Protein AF-A0A1X7SZF8-F1 (afdb_monomer)

Mean predicted aligned error: 17.27 Å

Secondary structure (DSSP, 8-state):
---------------------------------TTS----HHHHHHHHTT--HHHHHHHHHHH--TT-HHHHHHHHHHHTT--HHHHHHHHHHHHHHH-TT--HHHHHHHHHHTT-HHHHHHHHS--HHHHHHHHHHS-------------------

Sequence (157 aa):
ISNFEITESLVKNSRDSDQLTDSYTNQRHQEIPEASRNIEDDDLLRSSNFFDAEKIKKIVEIYDDDSGYLQSVMNRYQHKHSDTQTIAIQVLRAMVRKNPSITKKDLEKKLHLMNFEEAAINLSEPSQLAQATQANSAQATPQATQTDQSNTKCFVL

Organism: Amphimedon queenslandica (NCBI:txid400682)

Radius of gyration: 29.61 Å; Cα contacts (8 Å, |Δi|>4): 92; chains: 1; bounding box: 50×92×90 Å

pLDDT: mean 71.06, std 24.46, range [33.78, 97.0]

Solvent-accessible surface area (backbone atoms only — not comparable to full-atom values): 10127 Å² total; per-residue (Å²): 135,87,86,82,86,79,82,86,82,79,90,75,93,71,90,76,94,75,79,87,73,81,76,89,74,84,81,78,87,72,89,70,64,82,87,63,59,71,71,47,70,68,28,44,51,50,17,15,72,65,43,51,71,63,58,46,50,51,47,34,72,73,70,37,59,99,79,42,57,42,50,50,50,41,49,59,32,54,77,66,70,50,55,54,43,63,34,32,32,52,38,53,52,49,54,48,68,76,36,81,83,62,41,48,70,53,53,31,53,53,30,45,77,72,70,35,53,68,28,23,55,36,39,72,51,76,56,65,71,58,52,55,55,55,60,64,68,75,70,77,77,86,79,82,81,79,85,81,86,81,87,82,81,88,86,89,134

Structure (mmCIF, N/CA/C/O backbone):
data_AF-A0A1X7SZF8-F1
#
_entry.id   AF-A0A1X7SZF8-F1
#
loop_
_atom_site.group_PDB
_atom_site.id
_atom_site.type_symbol
_atom_site.label_atom_id
_atom_site.label_alt_id
_atom_site.label_comp_id
_atom_site.label_asym_id
_atom_site.label_entity_id
_atom_site.label_seq_id
_atom_site.pdbx_PDB_ins_code
_atom_site.Cartn_x
_atom_site.Cartn_y
_atom_site.Cartn_z
_atom_site.occupancy
_atom_site.B_iso_or_equiv
_atom_site.auth_seq_id
_atom_site.auth_comp_id
_atom_site.auth_asym_id
_atom_s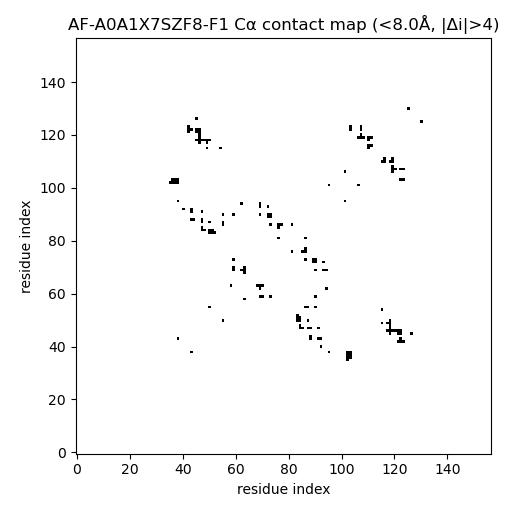ite.auth_atom_id
_atom_site.pdbx_PDB_model_num
ATOM 1 N N . ILE A 1 1 ? 27.448 -18.657 -46.431 1.00 38.31 1 ILE A N 1
ATOM 2 C CA . ILE A 1 1 ? 27.533 -17.555 -47.420 1.00 38.31 1 ILE A CA 1
ATOM 3 C C . ILE A 1 1 ? 26.093 -17.082 -47.609 1.00 38.31 1 ILE A C 1
ATOM 5 O O . ILE A 1 1 ? 25.325 -17.804 -48.218 1.00 38.31 1 ILE A O 1
ATOM 9 N N . SER A 1 2 ? 25.577 -16.253 -46.697 1.00 37.31 2 SER A N 1
ATOM 10 C CA . SER A 1 2 ? 25.546 -14.779 -46.766 1.00 37.31 2 SER A CA 1
ATOM 11 C C . SER A 1 2 ? 24.991 -14.271 -48.094 1.00 37.31 2 SER A C 1
ATOM 13 O O . SER A 1 2 ? 25.599 -14.543 -49.123 1.00 37.31 2 SER A O 1
ATOM 15 N N . ASN A 1 3 ? 23.844 -13.582 -48.033 1.00 34.88 3 ASN A N 1
ATOM 16 C CA . ASN A 1 3 ? 23.593 -12.267 -48.640 1.00 34.88 3 ASN A CA 1
ATOM 17 C C . ASN A 1 3 ? 22.107 -11.903 -48.469 1.00 34.88 3 ASN A C 1
ATOM 19 O O . ASN A 1 3 ? 21.260 -12.341 -49.239 1.00 34.88 3 ASN A O 1
ATOM 23 N N . PHE A 1 4 ? 21.800 -11.093 -47.455 1.00 38.22 4 PHE A N 1
ATOM 24 C CA . PHE A 1 4 ? 20.652 -10.189 -47.506 1.00 38.22 4 PHE A CA 1
ATOM 25 C C . PHE A 1 4 ? 21.225 -8.776 -47.543 1.00 38.22 4 PHE A C 1
ATOM 27 O O . PHE A 1 4 ? 21.831 -8.312 -46.579 1.00 38.22 4 PHE A O 1
ATOM 34 N N . GLU A 1 5 ? 21.112 -8.155 -48.712 1.00 36.97 5 GLU A N 1
ATOM 35 C CA . GLU A 1 5 ? 21.454 -6.761 -48.959 1.00 36.97 5 GLU A CA 1
ATOM 36 C C . GLU A 1 5 ? 20.480 -5.871 -48.180 1.00 36.97 5 GLU A C 1
ATOM 38 O O . GLU A 1 5 ? 19.269 -5.925 -48.389 1.00 36.97 5 GLU A O 1
ATOM 43 N N . ILE A 1 6 ? 21.008 -5.055 -47.269 1.00 38.72 6 ILE A N 1
ATOM 44 C CA . ILE A 1 6 ? 20.272 -3.946 -46.661 1.00 38.72 6 ILE A CA 1
ATOM 45 C C . ILE A 1 6 ? 20.762 -2.690 -47.368 1.00 38.72 6 ILE A C 1
ATOM 47 O O . ILE A 1 6 ? 21.886 -2.240 -47.152 1.00 38.72 6 ILE A O 1
ATOM 51 N N . THR A 1 7 ? 19.932 -2.151 -48.253 1.00 39.69 7 THR A N 1
ATOM 52 C CA . THR A 1 7 ? 20.167 -0.850 -48.872 1.00 39.69 7 THR A CA 1
ATOM 53 C C . THR A 1 7 ? 19.732 0.232 -47.888 1.00 39.69 7 THR A C 1
ATOM 55 O O . THR A 1 7 ? 18.547 0.393 -47.599 1.00 39.69 7 THR A O 1
ATOM 58 N N . GLU A 1 8 ? 20.698 0.976 -47.356 1.00 41.78 8 GLU A N 1
ATOM 59 C CA . GLU A 1 8 ? 20.456 2.270 -46.726 1.00 41.78 8 GLU A CA 1
ATOM 60 C C . GLU A 1 8 ? 19.903 3.236 -47.774 1.00 41.78 8 GLU A C 1
ATOM 62 O O . GLU A 1 8 ? 20.548 3.431 -48.802 1.00 41.78 8 GLU A O 1
ATOM 67 N N . SER A 1 9 ? 18.778 3.906 -47.513 1.00 37.72 9 SER A N 1
ATOM 68 C CA . SER A 1 9 ? 18.711 5.360 -47.721 1.00 37.72 9 SER A CA 1
ATOM 69 C C . SER A 1 9 ? 17.467 6.014 -47.112 1.00 37.72 9 SER A C 1
ATOM 71 O O . SER A 1 9 ? 16.331 5.606 -47.330 1.00 37.72 9 SER A O 1
ATOM 73 N N . LEU A 1 10 ? 17.751 7.170 -46.509 1.00 33.78 10 LEU A N 1
ATOM 74 C CA . LEU A 1 10 ? 16.962 8.401 -46.548 1.00 33.78 10 LEU A CA 1
ATOM 75 C C . LEU A 1 10 ? 16.031 8.709 -45.366 1.00 33.78 10 LEU A C 1
ATOM 77 O O . LEU A 1 10 ? 14.809 8.585 -45.415 1.00 33.78 10 LEU A O 1
ATOM 81 N N . VAL A 1 11 ? 16.671 9.303 -44.357 1.00 40.38 11 VAL A N 1
ATOM 82 C CA . VAL A 1 11 ? 16.135 10.369 -43.503 1.00 40.38 11 VAL A CA 1
ATOM 83 C C . VAL A 1 11 ? 15.248 11.321 -44.315 1.00 40.38 11 VAL A C 1
ATOM 85 O O . VAL A 1 11 ? 15.722 12.009 -45.221 1.00 40.38 11 VAL A O 1
ATOM 88 N N . LYS A 1 12 ? 13.973 11.424 -43.936 1.00 39.44 12 LYS A N 1
ATOM 89 C CA . LYS A 1 12 ? 13.137 12.588 -44.239 1.00 39.44 12 LYS A CA 1
ATOM 90 C C . LYS A 1 12 ? 12.587 13.145 -42.933 1.00 39.44 12 LYS A C 1
ATOM 92 O O . LYS A 1 12 ? 11.713 12.560 -42.308 1.00 39.44 12 LYS A O 1
ATOM 97 N N . ASN A 1 13 ? 13.141 14.292 -42.549 1.00 44.12 13 ASN A N 1
ATOM 98 C CA . ASN A 1 13 ? 12.569 15.206 -41.571 1.00 44.12 13 ASN A CA 1
ATOM 99 C C . ASN A 1 13 ? 11.195 15.697 -42.050 1.00 44.12 13 ASN A C 1
ATOM 101 O O . ASN A 1 13 ? 11.090 16.249 -43.145 1.00 44.12 13 ASN A O 1
ATOM 105 N N . SER A 1 14 ? 10.183 15.581 -41.197 1.00 35.84 14 SER A N 1
ATOM 106 C CA . SER A 1 14 ? 8.983 16.433 -41.118 1.00 35.84 14 SER A CA 1
ATOM 107 C C . SER A 1 14 ? 8.451 16.233 -39.689 1.00 35.84 14 SER A C 1
ATOM 109 O O . SER A 1 14 ? 8.262 15.091 -39.290 1.00 35.84 14 SER A O 1
ATOM 111 N N . ARG A 1 15 ? 8.508 17.232 -38.787 1.00 42.31 15 ARG A N 1
ATOM 112 C CA . ARG A 1 15 ? 7.394 18.164 -38.473 1.00 42.31 15 ARG A CA 1
ATOM 113 C C . ARG A 1 15 ? 6.049 17.423 -38.550 1.00 42.31 15 ARG A C 1
ATOM 115 O O . ARG A 1 15 ? 5.704 16.951 -39.621 1.00 42.31 15 ARG A O 1
ATOM 122 N N . ASP A 1 16 ? 5.324 17.187 -37.463 1.00 34.06 16 ASP A N 1
ATOM 123 C CA . ASP A 1 16 ? 4.956 18.135 -36.418 1.00 34.06 16 ASP A CA 1
ATOM 124 C C . ASP A 1 16 ? 4.831 17.488 -35.030 1.00 34.06 16 ASP A C 1
ATOM 126 O O . ASP A 1 16 ? 4.643 16.283 -34.872 1.00 34.06 16 ASP A O 1
ATOM 130 N N . SER A 1 17 ? 4.982 18.336 -34.016 1.00 49.66 17 SER A N 1
ATOM 131 C CA . SER A 1 17 ? 4.744 18.047 -32.608 1.00 49.66 17 SER A CA 1
ATOM 132 C C . SER A 1 17 ? 3.267 17.745 -32.362 1.00 49.66 17 SER A C 1
ATOM 134 O O . SER A 1 17 ? 2.514 18.639 -31.980 1.00 49.66 17 SER A O 1
ATOM 136 N N . ASP A 1 18 ? 2.870 16.487 -32.520 1.00 39.16 18 ASP A N 1
ATOM 137 C CA . ASP A 1 18 ? 1.593 16.015 -32.003 1.00 39.16 18 ASP A CA 1
ATOM 138 C C . ASP A 1 18 ? 1.777 15.454 -30.591 1.00 39.16 18 ASP A C 1
ATOM 140 O O . ASP A 1 18 ? 2.508 14.501 -30.322 1.00 39.16 18 ASP A O 1
ATOM 144 N N . GLN A 1 19 ? 1.130 16.169 -29.680 1.00 41.59 19 GLN A N 1
ATOM 145 C CA . GLN A 1 19 ? 0.949 15.919 -28.261 1.00 41.59 19 GLN A CA 1
ATOM 146 C C . GLN A 1 19 ? 0.797 14.425 -27.928 1.00 41.59 19 GLN A C 1
ATOM 148 O O . GLN A 1 19 ? -0.242 13.822 -28.183 1.00 41.59 19 GLN A O 1
ATOM 153 N N . LEU A 1 20 ? 1.790 13.855 -27.239 1.00 40.28 20 LEU A N 1
ATOM 154 C CA . LEU A 1 20 ? 1.595 12.666 -26.405 1.00 40.28 20 LEU A CA 1
ATOM 155 C C . LEU A 1 20 ? 0.852 13.078 -25.125 1.00 40.28 20 LEU A C 1
ATOM 157 O O . LEU A 1 20 ? 1.415 13.157 -24.035 1.00 40.28 20 LEU A O 1
ATOM 161 N N . THR A 1 21 ? -0.435 13.384 -25.263 1.00 40.62 21 THR A N 1
ATOM 162 C CA . THR A 1 21 ? -1.395 13.263 -24.168 1.00 40.62 21 THR A CA 1
ATOM 163 C C . THR A 1 21 ? -1.832 11.805 -24.112 1.00 40.62 21 THR A C 1
ATOM 165 O O . THR A 1 21 ? -2.856 11.417 -24.670 1.00 40.62 21 THR A O 1
ATOM 168 N N . ASP A 1 22 ? -1.036 10.973 -23.434 1.00 41.41 22 ASP A N 1
ATOM 169 C CA . ASP A 1 22 ? -1.464 9.623 -23.072 1.00 41.41 22 ASP A CA 1
ATOM 170 C C . ASP A 1 22 ? -2.649 9.723 -22.104 1.00 41.41 22 ASP A C 1
ATOM 172 O O . ASP A 1 22 ? -2.525 9.959 -20.902 1.00 41.41 22 ASP A O 1
ATOM 176 N N . SER A 1 23 ? -3.821 9.607 -22.720 1.00 36.53 23 SER A N 1
ATOM 177 C CA . SER A 1 23 ? -5.158 9.367 -22.199 1.00 36.53 23 SER A CA 1
ATOM 178 C C . SER A 1 23 ? -5.211 8.806 -20.769 1.00 36.53 23 SER A C 1
ATOM 180 O O . SER A 1 23 ? -5.266 7.597 -20.540 1.00 36.53 23 SER A O 1
ATOM 182 N N . TYR A 1 24 ? -5.328 9.706 -19.793 1.00 44.53 24 TYR A N 1
ATOM 183 C CA . TYR A 1 24 ? -6.000 9.422 -18.528 1.00 44.53 24 TYR A CA 1
ATOM 184 C C . TYR A 1 24 ? -7.509 9.417 -18.772 1.00 44.53 24 TYR A C 1
ATOM 186 O O . TYR A 1 24 ? -8.174 10.412 -18.504 1.00 44.53 24 TYR A O 1
ATOM 194 N N . THR A 1 25 ? -8.086 8.324 -19.273 1.00 46.50 25 THR A N 1
ATOM 195 C CA . THR A 1 25 ? -9.544 8.164 -19.188 1.00 46.50 25 THR A CA 1
ATOM 196 C C . THR A 1 25 ? -9.990 6.721 -18.957 1.00 46.50 25 THR A C 1
ATOM 198 O O . THR A 1 25 ? -9.627 5.796 -19.675 1.00 46.50 25 THR A O 1
ATOM 201 N N . ASN A 1 26 ? -10.865 6.599 -17.954 1.00 41.94 26 ASN A N 1
ATOM 202 C CA . ASN A 1 26 ? -11.880 5.565 -17.755 1.00 41.94 26 ASN A CA 1
ATOM 203 C C . ASN A 1 26 ? -11.429 4.148 -17.372 1.00 41.94 26 ASN A C 1
ATOM 205 O O . ASN A 1 26 ? -11.580 3.195 -18.133 1.00 41.94 26 ASN A O 1
ATOM 209 N N . GLN A 1 27 ? -11.063 3.973 -16.099 1.00 43.69 27 GLN A N 1
ATOM 210 C CA . GLN A 1 27 ? -11.438 2.745 -15.390 1.00 43.69 27 GLN A CA 1
ATOM 211 C C . GLN A 1 27 ? -12.771 2.995 -14.681 1.00 43.69 27 GLN A C 1
ATOM 213 O O . GLN A 1 27 ? -12.941 3.994 -13.987 1.00 43.69 27 GLN A O 1
ATOM 218 N N . ARG A 1 28 ? -13.744 2.128 -14.969 1.00 39.22 28 ARG A N 1
ATOM 219 C CA . ARG A 1 28 ? -15.163 2.295 -14.649 1.00 39.22 28 ARG A CA 1
ATOM 220 C C . ARG A 1 28 ? -15.398 2.552 -13.160 1.00 39.22 28 ARG A C 1
ATOM 222 O O . ARG A 1 28 ? -15.015 1.730 -12.334 1.00 39.22 28 ARG A O 1
ATOM 229 N N . HIS A 1 29 ? -16.115 3.634 -12.856 1.00 46.97 29 HIS A N 1
ATOM 230 C CA . HIS A 1 29 ? -16.823 3.802 -11.590 1.00 46.97 29 HIS A CA 1
ATOM 231 C C . HIS A 1 29 ? -17.846 2.664 -11.466 1.00 46.97 29 HIS A C 1
ATOM 233 O O . HIS A 1 29 ? -18.908 2.698 -12.083 1.00 46.97 29 HIS A O 1
ATOM 239 N N . GLN A 1 30 ? -17.494 1.613 -10.730 1.00 43.06 30 GLN A N 1
ATOM 240 C CA . GLN A 1 30 ? -18.494 0.794 -10.061 1.00 43.06 30 GLN A CA 1
ATOM 241 C C . GLN A 1 30 ? -18.857 1.549 -8.785 1.00 43.06 30 GLN A C 1
ATOM 243 O O . GLN A 1 30 ? -17.986 1.810 -7.959 1.00 43.06 30 GLN A O 1
ATOM 248 N N . GLU A 1 31 ? -20.116 1.967 -8.668 1.00 36.06 31 GLU A N 1
ATOM 249 C CA . GLU A 1 31 ? -20.645 2.586 -7.455 1.00 36.06 31 GLU A CA 1
ATOM 250 C C . GLU A 1 31 ? -20.621 1.547 -6.330 1.00 36.06 31 GLU A C 1
ATOM 252 O O . GLU A 1 31 ? -21.428 0.617 -6.285 1.00 36.06 31 GLU A O 1
ATOM 257 N N . ILE A 1 32 ? -19.635 1.680 -5.446 1.00 44.00 32 ILE A N 1
ATOM 258 C CA . ILE A 1 32 ? -19.563 0.952 -4.184 1.00 44.00 32 ILE A CA 1
ATOM 259 C C . ILE A 1 32 ? -20.377 1.772 -3.163 1.00 44.00 32 ILE A C 1
ATOM 261 O O . ILE A 1 32 ? -20.188 2.989 -3.103 1.00 44.00 32 ILE A O 1
ATOM 265 N N . PRO A 1 33 ? -21.288 1.164 -2.376 1.00 38.34 33 PRO A N 1
ATOM 266 C CA . PRO A 1 33 ? -22.129 1.886 -1.420 1.00 38.34 33 PRO A CA 1
ATOM 267 C C . PRO A 1 33 ? -21.324 2.789 -0.470 1.00 38.34 33 PRO A C 1
ATOM 269 O O . PRO A 1 33 ? -20.363 2.344 0.150 1.00 38.34 33 PRO A O 1
ATOM 272 N N . GLU A 1 34 ? -21.767 4.036 -0.288 1.00 42.38 34 GLU A N 1
ATOM 273 C CA . GLU A 1 34 ? -21.074 5.106 0.462 1.00 42.38 34 GLU A CA 1
ATOM 274 C C . GLU A 1 34 ? -20.703 4.759 1.923 1.00 42.38 34 GLU A C 1
ATOM 276 O O . GLU A 1 34 ? -19.861 5.419 2.535 1.00 42.38 34 GLU A O 1
ATOM 281 N N . ALA A 1 35 ? -21.293 3.703 2.496 1.00 40.34 35 ALA A N 1
ATOM 282 C CA . ALA A 1 35 ? -20.982 3.213 3.839 1.00 40.34 35 ALA A CA 1
ATOM 283 C C . ALA A 1 35 ? -19.634 2.464 3.933 1.00 40.34 35 ALA A C 1
ATOM 285 O O . ALA A 1 35 ? -19.080 2.337 5.027 1.00 40.34 35 ALA A O 1
ATOM 286 N N . SER A 1 36 ? -19.076 1.996 2.811 1.00 47.53 36 SER A N 1
ATOM 287 C CA . SER A 1 36 ? -17.695 1.517 2.724 1.00 47.53 36 SER A CA 1
ATOM 288 C C . SER A 1 36 ? -16.819 2.663 2.236 1.00 47.53 36 SER A C 1
ATOM 290 O O . SER A 1 36 ? -16.611 2.817 1.034 1.00 47.53 36 SER A O 1
ATOM 292 N N . ARG A 1 37 ? -16.335 3.513 3.149 1.00 53.00 37 ARG A N 1
ATOM 293 C CA . ARG A 1 37 ? -15.408 4.583 2.763 1.00 53.00 37 ARG A CA 1
ATOM 294 C C . ARG A 1 37 ? -14.237 3.991 1.982 1.00 53.00 37 ARG A C 1
ATOM 296 O O . ARG A 1 37 ? -13.483 3.163 2.501 1.00 53.00 37 ARG A O 1
ATOM 303 N N . ASN A 1 38 ? -14.171 4.425 0.728 1.00 74.19 38 ASN A N 1
ATOM 304 C CA . ASN A 1 38 ? -13.098 4.200 -0.220 1.00 74.19 38 ASN A CA 1
ATOM 305 C C . ASN A 1 38 ? -11.778 4.563 0.467 1.00 74.19 38 ASN A C 1
ATOM 307 O O . ASN A 1 38 ? -11.700 5.597 1.127 1.00 74.19 38 ASN A O 1
ATOM 311 N N . ILE A 1 39 ? -10.762 3.712 0.358 1.00 88.38 39 ILE A N 1
ATOM 312 C CA . ILE A 1 39 ? -9.418 4.073 0.813 1.00 88.38 39 ILE A CA 1
ATOM 313 C C . ILE A 1 39 ? -8.965 5.244 -0.059 1.00 88.38 39 ILE A C 1
ATOM 315 O O . ILE A 1 39 ? -8.829 5.085 -1.273 1.00 88.38 39 ILE A O 1
ATOM 319 N N . GLU A 1 40 ? -8.792 6.418 0.541 1.00 89.81 40 GLU A N 1
ATOM 320 C CA . GLU A 1 40 ? -8.399 7.612 -0.201 1.00 89.81 40 GLU A CA 1
ATOM 321 C C . GLU A 1 40 ? -6.905 7.558 -0.526 1.00 89.81 40 GLU A C 1
ATOM 323 O O . GLU A 1 40 ? -6.099 7.019 0.236 1.00 89.81 40 GLU A O 1
ATOM 328 N N . ASP A 1 41 ? -6.505 8.158 -1.645 1.00 89.44 41 ASP A N 1
ATOM 329 C CA . ASP A 1 41 ? -5.084 8.266 -1.994 1.00 89.44 41 ASP A CA 1
ATOM 330 C C . ASP A 1 41 ? -4.291 9.014 -0.903 1.00 89.44 41 ASP A C 1
ATOM 332 O O . ASP A 1 41 ? -3.141 8.668 -0.635 1.00 89.44 41 ASP A O 1
ATOM 336 N N . ASP A 1 42 ? -4.921 9.969 -0.213 1.00 91.00 42 ASP A N 1
ATOM 337 C CA . ASP A 1 42 ? -4.330 10.685 0.921 1.00 91.00 42 ASP A CA 1
ATOM 338 C C . ASP A 1 42 ? -4.094 9.776 2.136 1.00 91.00 42 ASP A C 1
ATOM 340 O O . ASP A 1 42 ? -3.126 9.978 2.874 1.00 91.00 42 ASP A O 1
ATOM 344 N N . ASP A 1 43 ? -4.945 8.766 2.353 1.00 91.94 43 ASP A N 1
ATOM 345 C CA . ASP A 1 43 ? -4.731 7.754 3.394 1.00 91.94 43 ASP A CA 1
ATOM 346 C C . ASP A 1 43 ? -3.471 6.940 3.079 1.00 91.94 43 ASP A C 1
ATOM 348 O O . ASP A 1 43 ? -2.607 6.739 3.938 1.00 91.94 43 ASP A O 1
ATOM 352 N N . LEU A 1 44 ? -3.336 6.516 1.817 1.00 94.75 44 LEU A N 1
ATOM 353 C CA . LEU A 1 44 ? -2.171 5.772 1.342 1.00 94.75 44 LEU A CA 1
ATOM 354 C C . LEU A 1 44 ? -0.898 6.615 1.415 1.00 94.75 44 LEU A C 1
ATOM 356 O O . LEU A 1 44 ? 0.147 6.109 1.824 1.00 94.75 44 LEU A O 1
ATOM 360 N N . LEU A 1 45 ? -0.980 7.898 1.058 1.00 94.25 45 LEU A N 1
ATOM 361 C CA . LEU A 1 45 ? 0.146 8.823 1.116 1.00 94.25 45 LEU A CA 1
ATOM 362 C C . LEU A 1 45 ? 0.634 9.018 2.555 1.00 94.25 45 LEU A C 1
ATOM 364 O O . LEU A 1 45 ? 1.837 8.908 2.799 1.00 94.25 45 LEU A O 1
ATOM 368 N N . ARG A 1 46 ? -0.267 9.242 3.521 1.00 93.75 46 ARG A N 1
ATOM 369 C CA . ARG A 1 46 ? 0.118 9.369 4.938 1.00 93.75 46 ARG A CA 1
ATOM 370 C C . ARG A 1 46 ? 0.780 8.098 5.453 1.00 93.75 46 ARG A C 1
ATOM 372 O O . ARG A 1 46 ? 1.868 8.177 6.017 1.00 93.75 46 ARG A O 1
ATOM 379 N N . SER A 1 47 ? 0.173 6.941 5.187 1.00 94.88 47 SER A N 1
ATOM 380 C CA . SER A 1 47 ? 0.722 5.633 5.559 1.00 94.88 47 SER A CA 1
ATOM 381 C C . SER A 1 47 ? 2.102 5.380 4.928 1.00 94.88 47 SER A C 1
ATOM 383 O O . SER A 1 47 ? 3.010 4.885 5.595 1.00 94.88 47 SER A O 1
ATOM 385 N N . SER A 1 48 ? 2.304 5.795 3.669 1.00 95.31 48 SER A N 1
ATOM 386 C CA . SER A 1 48 ? 3.543 5.560 2.910 1.00 95.31 48 SER A CA 1
ATOM 387 C C . SER A 1 48 ? 4.801 6.183 3.531 1.00 95.31 48 SER A C 1
ATOM 389 O O . SER A 1 48 ? 5.893 5.660 3.320 1.00 95.3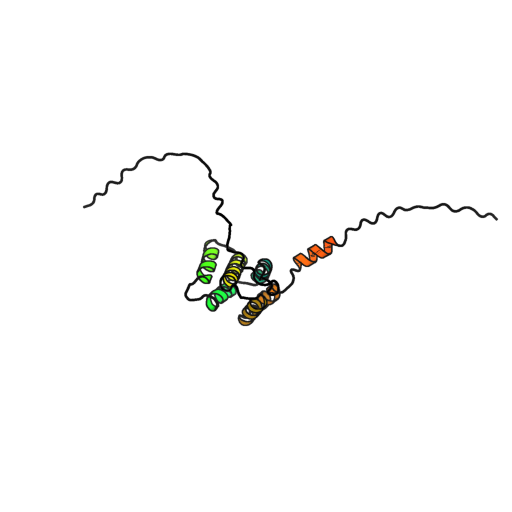1 48 SER A O 1
ATOM 391 N N . ASN A 1 49 ? 4.664 7.238 4.345 1.00 94.81 49 ASN A N 1
ATOM 392 C CA . ASN A 1 49 ? 5.789 7.891 5.031 1.00 94.81 49 ASN A CA 1
ATOM 393 C C . ASN A 1 49 ? 6.515 6.980 6.030 1.00 94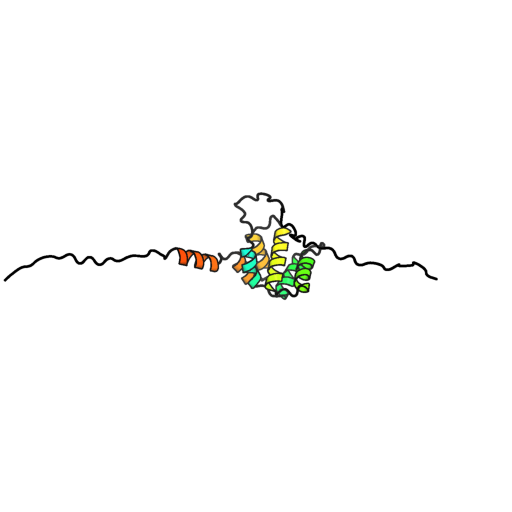.81 49 ASN A C 1
ATOM 395 O O . ASN A 1 49 ? 7.654 7.250 6.398 1.00 94.81 49 ASN A O 1
ATOM 399 N N . PHE A 1 50 ? 5.860 5.908 6.475 1.00 95.75 50 PHE A N 1
ATOM 400 C CA . PHE A 1 50 ? 6.352 5.025 7.535 1.00 95.75 50 PHE A CA 1
ATOM 401 C C . PHE A 1 50 ? 6.967 3.726 6.997 1.00 95.75 50 PHE A C 1
ATOM 403 O O . PHE A 1 50 ? 7.291 2.800 7.756 1.00 95.75 50 PHE A O 1
ATOM 410 N N . PHE A 1 51 ? 7.144 3.662 5.676 1.00 94.94 51 PHE A N 1
ATOM 411 C CA . PHE A 1 51 ? 7.765 2.548 4.983 1.00 94.94 51 PHE A CA 1
ATOM 412 C C . PHE A 1 51 ? 9.234 2.819 4.689 1.00 94.94 51 PHE A C 1
ATOM 414 O O . PHE A 1 51 ? 9.610 3.828 4.101 1.00 94.94 51 PHE A O 1
ATOM 421 N N . ASP A 1 52 ? 10.057 1.844 5.047 1.00 94.81 52 ASP A N 1
ATOM 422 C CA . ASP A 1 52 ? 11.407 1.683 4.532 1.00 94.81 52 ASP A CA 1
ATOM 423 C C . ASP A 1 52 ? 11.406 0.617 3.418 1.00 94.81 52 ASP A C 1
ATOM 425 O O . ASP A 1 52 ? 10.406 -0.063 3.159 1.00 94.81 52 ASP A O 1
ATOM 429 N N . ALA A 1 53 ? 12.542 0.460 2.737 1.00 94.25 53 ALA A N 1
ATOM 430 C CA . ALA A 1 53 ? 12.666 -0.501 1.645 1.00 94.25 53 ALA A CA 1
ATOM 431 C C . ALA A 1 53 ? 12.419 -1.957 2.088 1.00 94.25 53 ALA A C 1
ATOM 433 O O . ALA A 1 53 ? 11.990 -2.773 1.273 1.00 94.25 53 ALA A O 1
ATOM 434 N N . GLU A 1 54 ? 12.684 -2.296 3.351 1.00 95.56 54 GLU A N 1
ATOM 435 C CA . GLU A 1 54 ? 12.477 -3.640 3.891 1.00 95.56 54 GLU A CA 1
ATOM 436 C C . GLU A 1 54 ? 10.985 -3.926 4.088 1.00 95.56 54 GLU A C 1
ATOM 438 O O . GLU A 1 54 ? 10.484 -4.946 3.612 1.00 95.56 54 GLU A O 1
ATOM 443 N N . LYS A 1 55 ? 10.243 -2.990 4.688 1.00 96.38 55 LYS A N 1
ATOM 444 C CA . LYS A 1 55 ? 8.788 -3.098 4.854 1.00 96.38 55 LYS A CA 1
ATOM 445 C C . LYS A 1 55 ? 8.067 -3.219 3.514 1.00 96.38 55 LYS A C 1
ATOM 447 O O . LYS A 1 55 ? 7.144 -4.020 3.396 1.00 96.38 55 LYS A O 1
ATOM 452 N N . ILE A 1 56 ? 8.503 -2.480 2.489 1.00 96.19 56 ILE A N 1
ATOM 453 C CA . ILE A 1 56 ? 7.935 -2.588 1.133 1.00 96.19 56 ILE A CA 1
ATOM 454 C C . ILE A 1 56 ? 8.173 -3.987 0.557 1.00 96.19 56 ILE A C 1
ATOM 456 O O . ILE A 1 56 ? 7.235 -4.605 0.057 1.00 96.19 56 ILE A O 1
ATOM 460 N N . LYS A 1 57 ? 9.404 -4.509 0.649 1.00 96.12 57 LYS A N 1
ATOM 461 C CA . LYS A 1 57 ? 9.719 -5.872 0.189 1.00 96.12 57 LYS A CA 1
ATOM 462 C C . LYS A 1 57 ? 8.853 -6.908 0.896 1.00 96.12 57 LYS A C 1
ATOM 464 O O . LYS A 1 57 ? 8.301 -7.779 0.237 1.00 96.12 57 LYS A O 1
ATOM 469 N N . LYS A 1 58 ? 8.670 -6.760 2.209 1.00 96.44 58 LYS A N 1
ATOM 470 C CA . LYS A 1 58 ? 7.837 -7.654 3.016 1.00 96.44 58 LYS A CA 1
ATOM 471 C C . LYS A 1 58 ? 6.356 -7.596 2.627 1.00 96.44 58 LYS A C 1
ATOM 473 O O . LYS A 1 58 ? 5.700 -8.632 2.625 1.00 96.44 58 LYS A O 1
ATOM 478 N N . ILE A 1 59 ? 5.823 -6.426 2.252 1.00 94.94 59 ILE A N 1
ATOM 479 C CA . ILE A 1 59 ? 4.478 -6.346 1.656 1.00 94.94 59 ILE A CA 1
ATOM 480 C C . ILE A 1 59 ? 4.409 -7.213 0.405 1.00 94.94 59 ILE A C 1
ATOM 482 O O . ILE A 1 59 ? 3.506 -8.037 0.294 1.00 94.94 59 ILE A O 1
ATOM 486 N N . VAL A 1 60 ? 5.337 -7.012 -0.530 1.00 95.62 60 VAL A N 1
ATOM 487 C CA . VAL A 1 60 ? 5.336 -7.727 -1.810 1.00 95.62 60 VAL A CA 1
ATOM 488 C C . VAL A 1 60 ? 5.455 -9.233 -1.578 1.00 95.62 60 VAL A C 1
ATOM 490 O O . VAL A 1 60 ? 4.662 -9.988 -2.117 1.00 95.62 60 VAL A O 1
ATOM 493 N N . GLU A 1 61 ? 6.361 -9.664 -0.707 1.00 94.25 61 GLU A N 1
ATOM 494 C CA . GLU A 1 61 ? 6.551 -11.078 -0.369 1.00 94.25 61 GLU A CA 1
ATOM 495 C C . GLU A 1 61 ? 5.283 -11.745 0.192 1.00 94.25 61 GLU A C 1
ATOM 497 O O . GLU A 1 61 ? 5.012 -12.902 -0.116 1.00 94.25 61 GLU A O 1
ATOM 502 N N . ILE A 1 62 ? 4.493 -11.028 0.999 1.00 91.06 62 ILE A N 1
ATOM 503 C CA . ILE A 1 62 ? 3.305 -11.585 1.667 1.00 91.06 62 ILE A CA 1
ATOM 504 C C . ILE A 1 62 ? 2.037 -11.472 0.804 1.00 91.06 62 ILE A C 1
ATOM 506 O O . ILE A 1 62 ? 1.156 -12.327 0.897 1.00 91.06 62 ILE A O 1
ATOM 510 N N . TYR A 1 63 ? 1.891 -10.391 0.031 1.00 89.69 63 TYR A N 1
ATOM 511 C CA . TYR A 1 63 ? 0.644 -10.046 -0.669 1.00 89.69 63 TYR A CA 1
ATOM 512 C C . TYR A 1 63 ? 0.646 -10.316 -2.161 1.00 89.69 63 TYR A C 1
ATOM 514 O O . TYR A 1 63 ? -0.429 -10.295 -2.779 1.00 89.69 63 TYR A O 1
ATOM 522 N N . ASP A 1 64 ? 1.819 -10.477 -2.762 1.00 90.00 64 ASP A N 1
ATOM 523 C CA . ASP A 1 64 ? 1.848 -10.842 -4.160 1.00 90.00 64 ASP A CA 1
ATOM 524 C C . ASP A 1 64 ? 1.380 -12.287 -4.313 1.00 90.00 64 ASP A C 1
ATOM 526 O O . ASP A 1 64 ? 1.609 -13.140 -3.459 1.00 90.00 64 ASP A O 1
ATOM 530 N N . ASP A 1 65 ? 0.644 -12.533 -5.385 1.00 87.25 65 ASP A N 1
ATOM 531 C CA . ASP A 1 65 ? 0.275 -13.891 -5.773 1.00 87.25 65 ASP A CA 1
ATOM 532 C C . ASP A 1 65 ? 1.210 -14.348 -6.895 1.00 87.25 65 ASP A C 1
ATOM 534 O O . ASP A 1 65 ? 2.146 -13.643 -7.286 1.00 87.25 65 ASP A O 1
ATOM 538 N N . ASP A 1 66 ? 0.903 -15.501 -7.478 1.00 89.12 66 ASP A N 1
ATOM 539 C CA . ASP A 1 66 ? 1.666 -16.073 -8.587 1.00 89.12 66 ASP A CA 1
ATOM 540 C C . ASP A 1 66 ? 1.737 -15.157 -9.830 1.00 89.12 66 ASP A C 1
ATOM 542 O O . ASP A 1 66 ? 2.520 -15.420 -10.742 1.00 89.12 66 ASP A O 1
ATOM 546 N N . SER A 1 67 ? 0.951 -14.068 -9.892 1.00 89.44 67 SER A N 1
ATOM 547 C CA . SER A 1 67 ? 1.027 -13.093 -10.989 1.00 89.44 67 SER A CA 1
ATOM 548 C C . SER A 1 67 ? 2.259 -12.187 -10.922 1.00 89.44 67 SER A C 1
ATOM 550 O O . SER A 1 67 ? 2.622 -11.587 -11.937 1.00 89.44 67 SER A O 1
ATOM 552 N N . GLY A 1 68 ? 2.893 -12.047 -9.752 1.00 94.06 68 GLY A N 1
ATOM 553 C CA . GLY A 1 68 ? 4.035 -11.147 -9.576 1.00 94.06 68 GLY A CA 1
ATOM 554 C C . GLY A 1 68 ? 3.694 -9.661 -9.786 1.00 94.06 68 GLY A C 1
ATOM 555 O O . GLY A 1 68 ? 4.565 -8.859 -10.146 1.00 94.06 68 GLY A O 1
ATOM 556 N N . TYR A 1 69 ? 2.419 -9.277 -9.663 1.00 95.19 69 TYR A N 1
ATOM 557 C CA . TYR A 1 69 ? 1.957 -7.924 -9.969 1.00 95.19 69 TYR A CA 1
ATOM 558 C C . TYR A 1 69 ? 2.567 -6.875 -9.033 1.00 95.19 69 TYR A C 1
ATOM 560 O O . TYR A 1 69 ? 3.058 -5.845 -9.507 1.00 95.19 69 TYR A O 1
ATOM 568 N N . LEU A 1 70 ? 2.571 -7.121 -7.720 1.00 95.44 70 LEU A N 1
ATOM 569 C CA . LEU A 1 70 ? 3.140 -6.175 -6.756 1.00 95.44 70 LEU A CA 1
ATOM 570 C C . LEU A 1 70 ? 4.660 -6.080 -6.910 1.00 95.44 70 LEU A C 1
ATOM 572 O O . LEU A 1 70 ? 5.211 -4.979 -6.859 1.00 95.44 70 LEU A O 1
ATOM 576 N N . GLN A 1 71 ? 5.325 -7.199 -7.194 1.00 96.81 71 GLN A N 1
ATOM 577 C CA . GLN A 1 71 ? 6.748 -7.249 -7.505 1.00 96.81 71 GLN A CA 1
ATOM 578 C C . GLN A 1 71 ? 7.071 -6.423 -8.752 1.00 96.81 71 GLN A C 1
ATOM 580 O O . GLN A 1 71 ? 8.030 -5.649 -8.753 1.00 96.81 71 GLN A O 1
ATOM 585 N N . SER A 1 72 ? 6.254 -6.524 -9.802 1.00 96.06 72 SER A N 1
ATOM 586 C CA . SER A 1 72 ? 6.407 -5.724 -11.022 1.00 96.06 72 SER A CA 1
ATOM 587 C C . SER A 1 72 ? 6.235 -4.225 -10.755 1.00 96.06 72 SER A C 1
ATOM 589 O O . SER A 1 72 ? 7.020 -3.410 -11.253 1.00 96.06 72 SER A O 1
ATOM 591 N N . VAL A 1 73 ? 5.259 -3.844 -9.922 1.00 95.69 73 VAL A N 1
ATOM 592 C CA . VAL A 1 73 ? 5.065 -2.450 -9.491 1.00 95.69 73 VAL A CA 1
ATOM 593 C C . VAL A 1 73 ? 6.280 -1.956 -8.708 1.00 95.69 73 VAL A C 1
ATOM 595 O O . VAL A 1 73 ? 6.852 -0.934 -9.084 1.00 95.69 73 VAL A O 1
ATOM 598 N N . MET A 1 74 ? 6.730 -2.689 -7.687 1.00 95.94 74 MET A N 1
ATOM 599 C CA . MET A 1 74 ? 7.913 -2.321 -6.905 1.00 95.94 74 MET A CA 1
ATOM 600 C C . MET A 1 74 ? 9.142 -2.142 -7.808 1.00 95.94 74 MET A C 1
ATOM 602 O O . MET A 1 74 ? 9.792 -1.095 -7.769 1.00 95.94 74 MET A O 1
ATOM 606 N N . ASN A 1 75 ? 9.410 -3.112 -8.688 1.00 95.19 75 ASN A N 1
ATOM 607 C CA . ASN A 1 75 ? 10.537 -3.068 -9.616 1.00 95.19 75 ASN A CA 1
ATOM 608 C C . ASN A 1 75 ? 10.451 -1.853 -10.548 1.00 95.19 75 ASN A C 1
ATOM 610 O O . ASN A 1 75 ? 11.452 -1.175 -10.764 1.00 95.19 75 ASN A O 1
ATOM 614 N N . ARG A 1 76 ? 9.275 -1.530 -11.098 1.00 93.31 76 ARG A N 1
ATOM 615 C CA . ARG A 1 76 ? 9.101 -0.385 -12.010 1.00 93.31 76 ARG A CA 1
ATOM 616 C C . ARG A 1 76 ? 9.560 0.934 -11.388 1.00 93.31 76 ARG A C 1
ATOM 618 O O . ARG A 1 76 ? 10.177 1.737 -12.083 1.00 93.31 76 ARG A O 1
ATOM 625 N N . TYR A 1 77 ? 9.239 1.169 -10.119 1.00 91.25 77 TYR A N 1
ATOM 626 C CA . TYR A 1 77 ? 9.602 2.413 -9.434 1.00 91.25 77 TYR A CA 1
ATOM 627 C C . TYR A 1 77 ? 11.032 2.376 -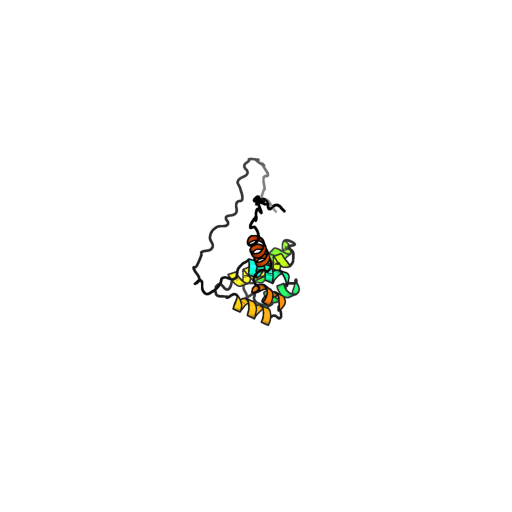8.877 1.00 91.25 77 TYR A C 1
ATOM 629 O O . TYR A 1 77 ? 11.707 3.403 -8.889 1.00 91.25 77 TYR A O 1
ATOM 637 N N . GLN A 1 78 ? 11.557 1.196 -8.533 1.00 88.38 78 GLN A N 1
ATOM 638 C CA . GLN A 1 78 ? 12.985 1.031 -8.235 1.00 88.38 78 GLN A CA 1
ATOM 639 C C . GLN A 1 78 ? 13.877 1.361 -9.444 1.00 88.38 78 GLN A C 1
ATOM 641 O O . GLN A 1 78 ? 14.833 2.120 -9.306 1.00 88.38 78 GLN A O 1
ATOM 646 N N . HIS A 1 79 ? 13.541 0.876 -10.647 1.00 81.19 79 HIS A N 1
ATOM 647 C CA . HIS A 1 79 ? 14.306 1.171 -11.872 1.00 81.19 79 HIS A CA 1
ATOM 648 C C . HIS A 1 79 ? 14.269 2.652 -12.271 1.00 81.19 79 HIS A C 1
ATOM 650 O O . HIS A 1 79 ? 15.158 3.126 -12.971 1.00 81.19 79 HIS A O 1
ATOM 656 N N . LYS A 1 80 ? 13.249 3.394 -11.828 1.00 83.31 80 LYS A N 1
ATOM 657 C CA . LYS A 1 80 ? 13.130 4.840 -12.056 1.00 83.31 80 LYS A CA 1
ATOM 658 C C . LYS A 1 80 ? 13.892 5.678 -11.026 1.00 83.31 80 LYS A C 1
ATOM 660 O O . LYS A 1 80 ? 13.720 6.893 -11.021 1.00 83.31 80 LYS A O 1
ATOM 665 N N . HIS A 1 81 ? 14.682 5.051 -10.150 1.00 82.44 81 HIS A N 1
ATOM 666 C CA . HIS A 1 81 ? 15.357 5.711 -9.028 1.00 82.44 81 HIS A CA 1
ATOM 667 C C . HIS A 1 81 ? 14.393 6.528 -8.152 1.00 82.44 81 HIS A C 1
ATOM 669 O O . HIS A 1 81 ? 14.757 7.578 -7.628 1.00 82.44 81 HIS A O 1
ATOM 675 N N . SER A 1 82 ? 13.143 6.068 -8.025 1.00 91.75 82 SER A N 1
ATOM 676 C CA . SER A 1 82 ? 12.165 6.711 -7.151 1.00 91.75 82 SER A CA 1
ATOM 677 C C . SER A 1 82 ? 12.554 6.526 -5.688 1.00 91.75 82 SER A C 1
ATOM 679 O O . SER A 1 82 ? 13.156 5.518 -5.313 1.00 91.75 82 SER A O 1
ATOM 681 N N . ASP A 1 83 ? 12.189 7.498 -4.861 1.00 93.62 83 ASP A N 1
ATOM 682 C CA . ASP A 1 83 ? 12.361 7.408 -3.419 1.00 93.62 83 ASP A CA 1
ATOM 683 C C . ASP A 1 83 ? 11.440 6.333 -2.805 1.00 93.62 83 ASP A C 1
ATOM 685 O O . ASP A 1 83 ? 10.469 5.864 -3.412 1.00 93.62 83 ASP A O 1
ATOM 689 N N . THR A 1 84 ? 11.754 5.937 -1.574 1.00 93.94 84 THR A N 1
ATOM 690 C CA . THR A 1 84 ? 11.050 4.873 -0.852 1.00 93.94 84 THR A CA 1
ATOM 691 C C . THR A 1 84 ? 9.564 5.169 -0.655 1.00 93.94 84 THR A C 1
ATOM 693 O O . THR A 1 84 ? 8.751 4.255 -0.783 1.00 93.94 84 THR A O 1
ATOM 696 N N . GLN A 1 85 ? 9.190 6.427 -0.403 1.00 94.62 85 GLN A N 1
ATOM 697 C CA . GLN A 1 85 ? 7.795 6.820 -0.215 1.00 94.62 85 GLN A CA 1
ATOM 698 C C . GLN A 1 85 ? 7.018 6.646 -1.524 1.00 94.62 85 GLN A C 1
ATOM 700 O O . GLN A 1 85 ? 5.947 6.035 -1.534 1.00 94.62 85 GLN A O 1
ATOM 705 N N . THR A 1 86 ? 7.591 7.097 -2.645 1.00 95.31 86 THR A N 1
ATOM 706 C CA . THR A 1 86 ? 7.023 6.905 -3.985 1.00 95.31 86 THR A CA 1
ATOM 707 C C . THR A 1 86 ? 6.854 5.422 -4.318 1.00 95.31 86 THR A C 1
ATOM 709 O O . THR A 1 86 ? 5.849 5.030 -4.912 1.00 95.31 86 THR A O 1
ATOM 712 N N . ILE A 1 87 ? 7.794 4.560 -3.930 1.00 96.56 87 ILE A N 1
ATOM 713 C CA . ILE A 1 87 ? 7.638 3.113 -4.132 1.00 96.56 87 ILE A CA 1
ATOM 714 C C . ILE A 1 87 ? 6.509 2.572 -3.236 1.00 96.56 87 ILE A C 1
ATOM 716 O O . ILE A 1 87 ? 5.638 1.846 -3.723 1.00 96.56 87 ILE A O 1
ATOM 720 N N . ALA A 1 88 ? 6.479 2.954 -1.956 1.00 97.00 88 ALA A N 1
ATOM 721 C CA . ALA A 1 88 ? 5.484 2.498 -0.987 1.00 97.00 88 ALA A CA 1
ATOM 722 C C . ALA A 1 88 ? 4.053 2.860 -1.404 1.00 97.00 88 ALA A C 1
ATOM 724 O O . ALA A 1 88 ? 3.191 1.981 -1.442 1.00 97.00 88 ALA A O 1
ATOM 725 N N . ILE A 1 89 ? 3.794 4.116 -1.788 1.00 96.00 89 ILE A N 1
ATOM 726 C CA . ILE A 1 89 ? 2.454 4.544 -2.216 1.00 96.00 89 ILE A CA 1
ATOM 727 C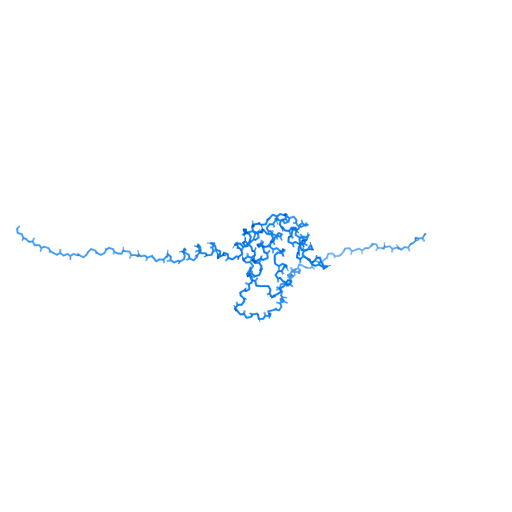 C . ILE A 1 89 ? 1.976 3.764 -3.446 1.00 96.00 89 ILE A C 1
ATOM 729 O O . ILE A 1 89 ? 0.808 3.387 -3.525 1.00 96.00 89 ILE A O 1
ATOM 733 N N . GLN A 1 90 ? 2.866 3.461 -4.396 1.00 96.38 90 GLN A N 1
ATOM 734 C CA . GLN A 1 90 ? 2.484 2.731 -5.608 1.00 96.38 90 GLN A CA 1
ATOM 735 C C . GLN A 1 90 ? 2.185 1.262 -5.316 1.00 96.38 90 GLN A C 1
ATOM 737 O O . GLN A 1 90 ? 1.227 0.720 -5.870 1.00 96.38 90 GLN A O 1
ATOM 742 N N . VAL A 1 91 ? 2.947 0.635 -4.416 1.00 96.69 91 VAL A N 1
ATOM 743 C CA . VAL A 1 91 ? 2.674 -0.731 -3.949 1.00 96.69 91 VAL A CA 1
ATOM 744 C C . VAL A 1 91 ? 1.349 -0.787 -3.180 1.00 96.69 91 VAL A C 1
ATOM 746 O O . VAL A 1 91 ? 0.505 -1.623 -3.499 1.00 96.69 91 VAL A O 1
ATOM 749 N N . LEU A 1 92 ? 1.100 0.136 -2.245 1.00 95.56 92 LEU A N 1
ATOM 750 C CA . LEU A 1 92 ? -0.166 0.202 -1.503 1.00 95.56 92 LEU A CA 1
ATOM 751 C C . LEU A 1 92 ? -1.366 0.421 -2.437 1.00 95.56 92 LEU A C 1
ATOM 753 O O . LEU A 1 92 ? -2.374 -0.281 -2.341 1.00 95.56 92 LEU A O 1
ATOM 757 N N . ARG A 1 93 ? -1.246 1.336 -3.406 1.00 94.62 93 ARG A N 1
ATOM 758 C CA . ARG A 1 93 ? -2.297 1.583 -4.401 1.00 94.62 93 ARG A CA 1
ATOM 759 C C . ARG A 1 93 ? -2.562 0.346 -5.264 1.00 94.62 93 ARG A C 1
ATOM 761 O O . ARG A 1 93 ? -3.712 0.051 -5.588 1.00 94.62 93 ARG A O 1
ATOM 768 N N . ALA A 1 94 ? -1.516 -0.396 -5.627 1.00 94.44 94 ALA A N 1
ATOM 769 C CA . ALA A 1 94 ? -1.641 -1.651 -6.361 1.00 94.44 94 ALA A CA 1
ATOM 770 C C . ALA A 1 94 ? -2.371 -2.732 -5.541 1.00 94.44 94 ALA A C 1
ATOM 772 O O . ALA A 1 94 ? -3.240 -3.415 -6.085 1.00 94.44 94 ALA A O 1
ATOM 773 N N . MET A 1 95 ? -2.102 -2.837 -4.235 1.00 92.75 95 MET A N 1
ATOM 774 C CA . MET A 1 95 ? -2.815 -3.761 -3.341 1.00 92.75 95 MET A CA 1
ATOM 775 C C . MET A 1 95 ? -4.313 -3.462 -3.256 1.00 92.75 95 MET A C 1
ATOM 777 O O . MET A 1 95 ? -5.123 -4.389 -3.312 1.00 92.75 95 MET A O 1
ATOM 781 N N . VAL A 1 96 ? -4.679 -2.181 -3.127 1.00 92.25 96 VAL A N 1
ATOM 782 C CA . VAL A 1 96 ? -6.084 -1.750 -3.052 1.00 92.25 96 VAL A CA 1
ATOM 783 C C . VAL A 1 96 ? -6.806 -2.030 -4.368 1.00 92.25 96 VAL A C 1
ATOM 785 O O . VAL A 1 96 ? -7.883 -2.615 -4.367 1.00 92.25 96 VAL A O 1
ATOM 788 N N . ARG A 1 97 ? -6.181 -1.714 -5.509 1.00 90.00 97 ARG A N 1
ATOM 789 C CA . ARG A 1 97 ? -6.753 -1.997 -6.838 1.00 90.00 97 ARG A CA 1
ATOM 790 C C . ARG A 1 97 ? -6.977 -3.485 -7.092 1.00 90.00 97 ARG A C 1
ATOM 792 O O . ARG A 1 97 ? -7.958 -3.849 -7.732 1.00 90.00 97 ARG A O 1
ATOM 799 N N . LYS A 1 98 ? -6.072 -4.336 -6.606 1.00 87.69 98 LYS A N 1
ATOM 800 C CA . LYS A 1 98 ? -6.166 -5.794 -6.755 1.00 87.69 98 LYS A CA 1
ATOM 801 C C . LYS A 1 98 ? -7.290 -6.398 -5.909 1.00 87.69 98 LYS A C 1
ATOM 803 O O . LYS A 1 98 ? -7.830 -7.434 -6.278 1.00 87.69 98 LYS A O 1
ATOM 808 N N . ASN A 1 99 ? -7.668 -5.738 -4.813 1.00 86.12 99 ASN A N 1
ATOM 809 C CA . ASN A 1 99 ? -8.721 -6.187 -3.908 1.00 86.12 99 ASN A CA 1
ATOM 810 C C . ASN A 1 99 ? -9.812 -5.114 -3.772 1.00 86.12 99 ASN A C 1
ATOM 812 O O . ASN A 1 99 ? -9.878 -4.470 -2.731 1.00 86.12 99 ASN A O 1
ATOM 816 N N . PRO A 1 100 ? -10.700 -4.924 -4.768 1.00 83.06 100 PRO A N 1
ATOM 817 C CA . PRO A 1 100 ? -11.687 -3.836 -4.761 1.00 83.06 100 PRO A CA 1
ATOM 818 C C . PRO A 1 100 ? -12.640 -3.834 -3.557 1.00 83.06 100 PRO A C 1
ATOM 820 O O . PRO A 1 100 ? -13.242 -2.814 -3.246 1.00 83.06 100 PRO A O 1
ATOM 823 N N . SER A 1 101 ? -12.790 -4.974 -2.878 1.00 86.44 101 SER A N 1
ATOM 824 C CA . SER A 1 101 ? -13.610 -5.117 -1.675 1.00 86.44 101 SER A CA 1
ATOM 825 C C . SER A 1 101 ? -12.867 -4.811 -0.370 1.00 86.44 101 SER A C 1
ATOM 827 O O . SER A 1 101 ? -13.464 -4.937 0.698 1.00 86.44 101 SER A O 1
ATOM 829 N N . ILE A 1 102 ? -11.566 -4.492 -0.413 1.00 88.31 102 ILE A N 1
ATOM 830 C CA . ILE A 1 102 ? -10.788 -4.204 0.794 1.00 88.31 102 ILE A CA 1
ATOM 831 C C . ILE A 1 102 ? -11.274 -2.897 1.415 1.00 88.31 102 ILE A C 1
ATOM 833 O O . ILE A 1 102 ? -11.263 -1.841 0.783 1.00 88.31 102 ILE A O 1
ATOM 837 N N . THR A 1 103 ? -11.695 -2.954 2.675 1.00 90.88 103 THR A N 1
ATOM 838 C CA . THR A 1 103 ? -12.031 -1.734 3.407 1.00 90.88 103 THR A CA 1
ATOM 839 C C . THR A 1 103 ? -10.775 -1.118 4.012 1.00 90.88 103 THR A C 1
ATOM 841 O O . THR A 1 103 ? -9.779 -1.800 4.266 1.00 90.88 103 THR A O 1
ATOM 844 N N . LYS A 1 104 ? -10.835 0.176 4.333 1.00 90.88 104 LYS A N 1
ATOM 845 C CA . LYS A 1 104 ? -9.775 0.861 5.083 1.00 90.88 104 LYS A CA 1
ATOM 846 C C . LYS A 1 104 ? -9.392 0.128 6.373 1.00 90.88 104 LYS A C 1
ATOM 848 O O . LYS A 1 104 ? -8.213 -0.075 6.640 1.00 90.88 104 LYS A O 1
ATOM 853 N N . LYS A 1 105 ? -10.391 -0.360 7.114 1.00 91.06 105 LYS A N 1
ATOM 854 C CA . LYS A 1 105 ? -10.196 -1.148 8.339 1.00 91.06 105 LYS A CA 1
ATOM 855 C C . LYS A 1 105 ? -9.516 -2.492 8.069 1.00 91.06 105 LYS A C 1
ATOM 857 O O . LYS A 1 105 ? -8.767 -2.979 8.913 1.00 91.06 105 LYS A O 1
ATOM 862 N N . ASP A 1 106 ? -9.772 -3.112 6.919 1.00 92.12 106 ASP A N 1
ATOM 863 C CA . ASP A 1 106 ? -9.085 -4.347 6.539 1.00 92.12 106 ASP A CA 1
ATOM 864 C C . ASP A 1 106 ? -7.621 -4.076 6.202 1.00 92.12 106 ASP A C 1
ATOM 866 O O . ASP A 1 106 ? -6.759 -4.831 6.645 1.00 92.12 106 ASP A O 1
ATOM 870 N N . LEU A 1 107 ? -7.323 -2.992 5.478 1.00 92.94 107 LEU A N 1
ATOM 871 C CA . LEU A 1 107 ? -5.943 -2.593 5.202 1.00 92.94 107 LEU A CA 1
ATOM 872 C C . LEU A 1 107 ? -5.190 -2.245 6.497 1.00 92.94 107 LEU A C 1
ATOM 874 O O . LEU A 1 107 ? -4.088 -2.743 6.699 1.00 92.94 107 LEU A O 1
ATOM 878 N N . GLU A 1 108 ? -5.805 -1.491 7.407 1.00 93.62 108 GLU A N 1
ATOM 879 C CA . GLU A 1 108 ? -5.249 -1.179 8.731 1.00 93.62 108 GLU A CA 1
ATOM 880 C C . GLU A 1 108 ? -4.881 -2.455 9.507 1.00 93.62 108 GLU A C 1
ATOM 882 O O . GLU A 1 108 ? -3.730 -2.644 9.901 1.00 93.62 108 GLU A O 1
ATOM 887 N N . LYS A 1 109 ? -5.821 -3.403 9.643 1.00 93.12 109 LYS A N 1
ATOM 888 C CA . LYS A 1 109 ? -5.564 -4.700 10.297 1.00 93.12 109 LYS A CA 1
ATOM 889 C C . LYS A 1 109 ? -4.411 -5.458 9.648 1.00 93.12 109 LYS A C 1
ATOM 891 O O . LYS A 1 109 ? -3.602 -6.070 10.340 1.00 93.12 109 LYS A O 1
ATOM 896 N N . LYS A 1 110 ? -4.344 -5.452 8.317 1.00 92.94 110 LYS A N 1
ATOM 897 C CA . LYS A 1 110 ? -3.284 -6.126 7.564 1.00 92.94 110 LYS A CA 1
ATOM 898 C C . LYS A 1 110 ? -1.914 -5.513 7.849 1.00 92.94 110 LYS A C 1
ATOM 900 O O . LYS A 1 110 ? -0.954 -6.262 8.007 1.00 92.94 110 LYS A O 1
ATOM 905 N N . LEU A 1 111 ? -1.829 -4.188 7.955 1.00 94.94 111 LEU A N 1
ATOM 906 C CA . LEU A 1 111 ? -0.602 -3.483 8.328 1.00 94.94 111 LEU A CA 1
ATOM 907 C C . LEU A 1 111 ? -0.167 -3.829 9.762 1.00 94.94 111 LEU A C 1
ATOM 909 O O . LEU A 1 111 ? 0.999 -4.172 9.964 1.00 94.94 111 LEU A O 1
ATOM 913 N N . HIS A 1 112 ? -1.096 -3.869 10.723 1.00 94.81 112 HIS A N 1
ATOM 914 C CA . HIS A 1 112 ? -0.796 -4.328 12.087 1.00 94.81 112 HIS A CA 1
ATOM 915 C C . HIS A 1 112 ? -0.272 -5.769 12.124 1.00 94.81 112 HIS A C 1
ATOM 917 O O . HIS A 1 112 ? 0.735 -6.037 12.773 1.00 94.81 112 HIS A O 1
ATOM 923 N N . LEU A 1 113 ? -0.886 -6.697 11.380 1.00 94.75 113 LEU A N 1
ATOM 924 C CA . LEU A 1 113 ? -0.436 -8.097 11.320 1.00 94.75 113 LEU A CA 1
ATOM 925 C C . LEU A 1 113 ? 0.987 -8.259 10.759 1.00 94.75 113 LEU A C 1
ATOM 927 O O . LEU A 1 113 ? 1.651 -9.254 11.041 1.00 94.75 113 LEU A O 1
ATOM 931 N N . MET A 1 114 ? 1.470 -7.292 9.975 1.00 93.88 114 MET A N 1
ATOM 932 C CA . MET A 1 114 ? 2.845 -7.269 9.464 1.00 93.88 114 MET A CA 1
ATOM 933 C C . MET A 1 114 ? 3.837 -6.561 10.401 1.00 93.88 114 MET A C 1
ATOM 935 O O . MET A 1 114 ? 5.037 -6.535 10.096 1.00 93.88 114 MET A O 1
ATOM 939 N N . ASN A 1 115 ? 3.356 -6.058 11.546 1.00 95.25 115 ASN A N 1
ATOM 940 C CA . ASN A 1 115 ? 4.043 -5.189 12.504 1.00 95.25 115 ASN A CA 1
ATOM 941 C C . ASN A 1 115 ? 4.387 -3.797 11.939 1.00 95.25 115 ASN A C 1
ATOM 943 O O . ASN A 1 115 ? 5.409 -3.211 12.291 1.00 95.25 115 ASN A O 1
ATOM 947 N N . PHE A 1 116 ? 3.551 -3.257 11.047 1.00 95.44 116 PHE A N 1
ATOM 948 C CA . PHE A 1 116 ? 3.703 -1.907 10.488 1.00 95.44 116 PHE A CA 1
ATOM 949 C C . PHE A 1 116 ? 2.817 -0.904 11.232 1.00 95.44 116 PHE A C 1
ATOM 951 O O . PHE A 1 116 ? 1.942 -0.272 10.645 1.00 95.44 116 PHE A O 1
ATOM 958 N N . GLU A 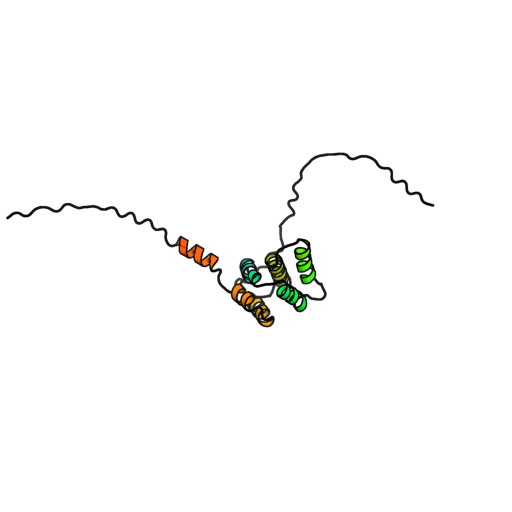1 117 ? 3.047 -0.785 12.540 1.00 94.62 117 GLU A N 1
ATOM 959 C CA . GLU A 1 117 ? 2.178 -0.058 13.475 1.00 94.62 117 GLU A CA 1
ATOM 960 C C . GLU A 1 117 ? 1.955 1.405 13.067 1.00 94.62 117 GLU A C 1
ATOM 962 O O . GLU A 1 117 ? 0.818 1.836 12.892 1.00 94.62 117 GLU A O 1
ATOM 967 N N . GLU A 1 118 ? 3.030 2.161 12.818 1.00 95.12 118 GLU A N 1
ATOM 968 C CA . GLU A 1 118 ? 2.901 3.578 12.453 1.00 95.12 118 GLU A CA 1
ATOM 969 C C . GLU A 1 118 ? 2.206 3.774 11.102 1.00 95.12 118 GLU A C 1
ATOM 971 O O . GLU A 1 118 ? 1.390 4.682 10.950 1.00 95.12 118 GLU A O 1
ATOM 976 N N . ALA A 1 119 ? 2.461 2.889 10.136 1.00 95.12 119 ALA A N 1
ATOM 977 C CA . ALA A 1 119 ? 1.778 2.918 8.849 1.00 95.12 119 ALA A CA 1
ATOM 978 C C . ALA A 1 119 ? 0.273 2.636 8.993 1.00 95.12 119 ALA A C 1
ATOM 980 O O . ALA A 1 119 ? -0.527 3.235 8.273 1.00 95.12 119 ALA A O 1
ATOM 981 N N . ALA A 1 120 ? -0.112 1.741 9.908 1.00 94.50 120 ALA A N 1
ATOM 982 C CA . ALA A 1 120 ? -1.505 1.407 10.186 1.00 94.50 120 ALA A CA 1
ATOM 983 C C . ALA A 1 120 ? -2.241 2.569 10.872 1.00 94.50 120 ALA A C 1
ATOM 985 O O . ALA A 1 120 ? -3.296 2.987 10.399 1.00 94.50 120 ALA A O 1
ATOM 986 N N . ILE A 1 121 ? -1.641 3.155 11.912 1.00 92.56 121 ILE A N 1
ATOM 987 C CA . ILE A 1 121 ? -2.198 4.309 12.637 1.00 92.56 121 ILE A CA 1
ATOM 988 C C . ILE A 1 121 ? -2.431 5.482 11.674 1.00 92.56 121 ILE A C 1
ATOM 990 O O . ILE A 1 121 ? -3.533 6.028 11.590 1.00 92.56 121 ILE A O 1
ATOM 994 N N . ASN A 1 122 ? -1.419 5.820 10.869 1.00 92.56 122 ASN A N 1
ATOM 995 C CA . ASN A 1 122 ? -1.466 6.969 9.963 1.00 92.56 122 ASN A CA 1
ATOM 996 C C . ASN A 1 122 ? -2.334 6.755 8.714 1.00 92.56 122 ASN A C 1
ATOM 998 O O . ASN A 1 122 ? -2.642 7.721 8.013 1.00 92.56 122 ASN A O 1
ATOM 1002 N N . LEU A 1 123 ? -2.771 5.519 8.449 1.00 90.94 123 LEU A N 1
ATOM 1003 C CA . LEU A 1 123 ? -3.805 5.247 7.453 1.00 90.94 123 LEU A CA 1
ATOM 1004 C C . LEU A 1 123 ? -5.149 5.836 7.911 1.00 90.94 123 LEU A C 1
ATOM 1006 O O . LEU A 1 123 ? -5.876 6.423 7.111 1.00 90.94 123 LEU A O 1
ATOM 1010 N N . SER A 1 124 ? -5.471 5.698 9.200 1.00 77.88 124 SER A N 1
ATOM 1011 C CA . SER A 1 124 ? -6.772 6.049 9.785 1.00 77.88 124 SER A CA 1
ATOM 1012 C C . SER A 1 124 ? -6.814 7.403 10.487 1.00 77.88 124 SER A C 1
ATOM 1014 O O . SER A 1 124 ? -7.911 7.919 10.711 1.00 77.88 124 SER A O 1
ATOM 1016 N N . GLU A 1 125 ? -5.663 8.028 10.746 1.00 72.25 125 GLU A N 1
ATOM 1017 C CA . GLU A 1 125 ? -5.635 9.395 11.262 1.00 72.25 125 GLU A CA 1
ATOM 1018 C C . GLU A 1 125 ? -6.279 10.380 10.270 1.00 72.25 125 GLU A C 1
ATOM 1020 O O . GLU A 1 125 ? -5.937 10.369 9.079 1.00 72.25 125 GLU A O 1
ATOM 1025 N N . PRO A 1 126 ? -7.188 11.263 10.727 1.00 62.12 126 PRO A N 1
ATOM 1026 C CA . PRO A 1 126 ? -7.568 12.428 9.945 1.00 62.12 126 PRO A CA 1
ATOM 1027 C C . PRO A 1 126 ? -6.316 13.279 9.731 1.00 62.12 126 PRO A C 1
ATOM 1029 O O . PRO A 1 126 ? -5.608 13.591 10.684 1.00 62.12 126 PRO A O 1
ATOM 1032 N N . SER A 1 127 ? -6.033 13.643 8.479 1.00 54.03 127 SER A N 1
ATOM 1033 C CA . SER A 1 127 ? -4.869 14.460 8.133 1.00 54.03 127 SER A CA 1
ATOM 1034 C C . SER A 1 127 ? -4.791 15.690 9.048 1.00 54.03 127 SER A C 1
ATOM 1036 O O . SER A 1 127 ? -5.620 16.596 8.947 1.00 54.03 127 SER A O 1
ATOM 1038 N N . GLN A 1 128 ? -3.795 15.748 9.939 1.00 53.59 128 GLN A N 1
ATOM 1039 C CA . GLN A 1 128 ? -3.559 16.932 10.775 1.00 53.59 128 GLN A CA 1
ATOM 1040 C C . GLN A 1 128 ? -3.283 18.175 9.899 1.00 53.59 128 GLN A C 1
ATOM 1042 O O . GLN A 1 128 ? -3.595 19.300 10.286 1.00 53.59 128 GLN A O 1
ATOM 1047 N N . LEU A 1 129 ? -2.813 17.965 8.659 1.00 48.75 129 LEU A N 1
ATOM 1048 C CA . LEU A 1 129 ? -2.676 18.989 7.618 1.00 48.75 129 LEU A CA 1
ATOM 1049 C C . LEU A 1 129 ? -4.036 19.575 7.179 1.00 48.75 129 LEU A C 1
ATOM 1051 O O . LEU A 1 129 ? -4.166 20.783 6.972 1.00 48.75 129 LEU A O 1
ATOM 1055 N N . ALA A 1 130 ? -5.072 18.737 7.076 1.00 48.44 130 ALA A N 1
ATOM 1056 C CA . ALA A 1 130 ? -6.435 19.171 6.764 1.00 48.44 130 ALA A CA 1
ATOM 1057 C C . ALA A 1 130 ? -7.100 19.878 7.961 1.00 48.44 130 ALA A C 1
ATOM 1059 O O . ALA A 1 130 ? -7.813 20.866 7.777 1.00 48.44 130 ALA A O 1
ATOM 1060 N N . GLN A 1 131 ? -6.811 19.436 9.190 1.00 51.25 131 GLN A N 1
ATOM 1061 C CA . GLN A 1 131 ? -7.318 20.073 10.413 1.00 51.25 131 GLN A CA 1
ATOM 1062 C C . GLN A 1 131 ? -6.710 21.466 10.643 1.00 51.25 131 GLN A C 1
ATOM 1064 O O . GLN A 1 131 ? -7.434 22.399 10.991 1.00 51.25 131 GLN A O 1
ATOM 1069 N N . ALA A 1 132 ? -5.415 21.650 10.363 1.00 50.81 132 ALA A N 1
ATOM 1070 C CA . ALA A 1 132 ? -4.763 22.962 10.426 1.00 50.81 132 ALA A CA 1
ATOM 1071 C C . ALA A 1 132 ? -5.316 23.952 9.380 1.00 50.81 132 ALA A C 1
ATOM 1073 O O . ALA A 1 132 ? -5.418 25.152 9.638 1.00 50.81 132 ALA A O 1
ATOM 1074 N N . THR A 1 133 ? -5.737 23.452 8.214 1.00 46.78 133 THR A N 1
ATOM 1075 C CA . THR A 1 133 ? -6.288 24.283 7.130 1.00 46.78 133 THR A CA 1
ATOM 1076 C C . THR A 1 133 ? -7.726 24.746 7.426 1.00 46.78 133 THR A C 1
ATOM 1078 O O . THR A 1 133 ? -8.088 25.888 7.131 1.00 46.78 133 THR A O 1
ATOM 1081 N N . GLN A 1 134 ? -8.545 23.911 8.078 1.00 51.16 134 GLN A N 1
ATOM 1082 C CA . GLN A 1 134 ? -9.884 24.314 8.532 1.00 51.16 134 GLN A CA 1
ATOM 1083 C C . GLN A 1 134 ? -9.841 25.242 9.756 1.00 51.16 134 GLN A C 1
ATOM 1085 O O . GLN A 1 134 ? -10.630 26.184 9.823 1.00 51.16 134 GLN A O 1
ATOM 1090 N N . ALA A 1 135 ? -8.892 25.045 10.678 1.00 47.69 135 ALA A N 1
ATOM 1091 C CA . ALA A 1 135 ? -8.742 25.901 11.857 1.00 47.69 135 ALA A CA 1
ATOM 1092 C C . ALA A 1 135 ? -8.364 27.353 11.500 1.00 47.69 135 ALA A C 1
ATOM 1094 O O . ALA A 1 135 ? -8.904 28.287 12.088 1.00 47.69 135 ALA A O 1
ATOM 1095 N N . ASN A 1 136 ? -7.521 27.564 10.481 1.00 50.03 136 ASN A N 1
ATOM 1096 C CA . ASN A 1 136 ? -7.117 28.913 10.058 1.00 50.03 136 ASN A CA 1
ATOM 1097 C C . ASN A 1 136 ? -8.179 29.662 9.234 1.00 50.03 136 ASN A C 1
ATOM 1099 O O . ASN A 1 136 ? -8.106 30.882 9.106 1.00 50.03 136 ASN A O 1
ATOM 1103 N N . SER A 1 137 ? -9.177 28.961 8.692 1.00 52.12 137 SER A N 1
ATOM 1104 C CA . SER A 1 137 ? -10.244 29.570 7.881 1.00 52.12 137 SER A CA 1
ATOM 1105 C C . SER A 1 137 ? -11.413 30.104 8.724 1.00 52.12 137 SER A C 1
ATOM 1107 O O . SER A 1 137 ? -12.214 30.896 8.235 1.00 52.12 137 SER A O 1
ATOM 1109 N N . ALA A 1 138 ? -11.514 29.700 9.996 1.00 49.47 138 ALA A N 1
ATOM 1110 C CA . ALA A 1 138 ? -12.577 30.122 10.914 1.00 49.47 138 ALA A CA 1
ATOM 1111 C C . ALA A 1 138 ? -12.257 31.416 11.692 1.00 49.47 138 ALA A C 1
ATOM 1113 O O . ALA A 1 138 ? -13.077 31.872 12.488 1.00 49.47 138 ALA A O 1
ATOM 1114 N N . GLN A 1 139 ? -11.088 32.025 11.471 1.00 50.16 139 GLN A N 1
ATOM 1115 C CA . GLN A 1 139 ? -10.622 33.187 12.230 1.00 50.16 139 GLN A CA 1
ATOM 1116 C C . GLN A 1 139 ? -10.240 34.354 11.308 1.00 50.16 139 GLN A C 1
ATOM 1118 O O . GLN A 1 139 ? -9.123 34.858 11.322 1.00 50.16 139 GLN A O 1
ATOM 1123 N N . ALA A 1 140 ? -11.194 34.804 10.495 1.00 44.66 140 ALA A N 1
ATOM 1124 C CA . ALA A 1 140 ? -11.090 36.070 9.774 1.00 44.66 140 ALA A CA 1
ATOM 1125 C C . ALA A 1 140 ? -12.420 36.832 9.840 1.00 44.66 140 ALA A C 1
ATOM 1127 O O . ALA A 1 140 ? -13.107 37.020 8.840 1.00 44.66 140 ALA A O 1
ATOM 1128 N N . THR A 1 141 ? -12.777 37.295 11.039 1.00 41.91 141 THR A N 1
ATOM 1129 C CA . THR A 1 141 ? -13.745 38.384 11.210 1.00 41.91 141 THR A CA 1
ATOM 1130 C C . THR A 1 141 ? -12.950 39.6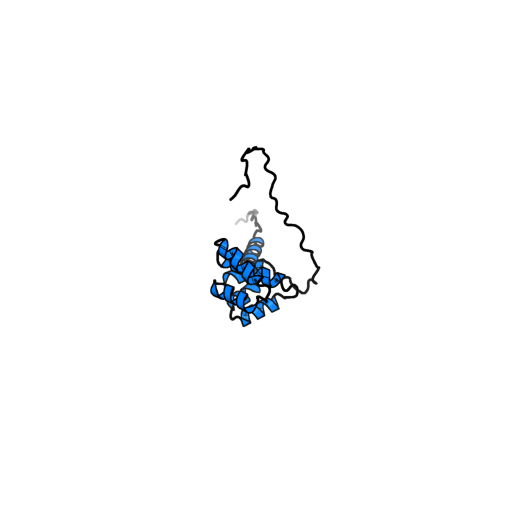74 11.434 1.00 41.91 141 THR A C 1
ATOM 1132 O O . THR A 1 141 ? -12.310 39.802 12.479 1.00 41.91 141 THR A O 1
ATOM 1135 N N . PRO A 1 142 ? -12.934 40.644 10.503 1.00 44.28 142 PR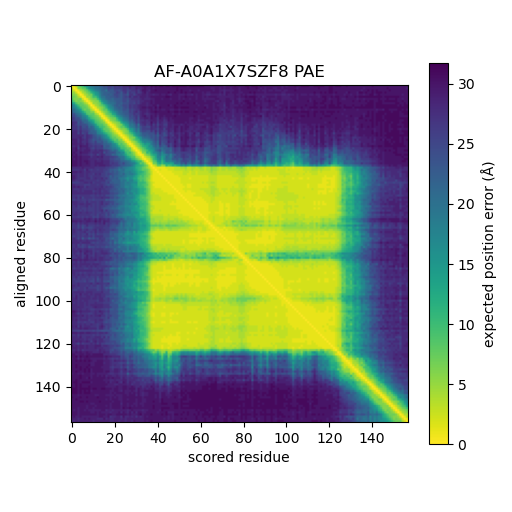O A N 1
ATOM 1136 C CA . PRO A 1 142 ? -12.368 41.956 10.783 1.00 44.28 142 PRO A CA 1
ATOM 1137 C C . PRO A 1 142 ? -13.359 42.733 11.656 1.00 44.28 142 PRO A C 1
ATOM 1139 O O . PRO A 1 142 ? -14.348 43.275 11.165 1.00 44.28 142 PRO A O 1
ATOM 1142 N N . GLN A 1 143 ? -13.118 42.783 12.966 1.00 36.97 143 GLN A N 1
ATOM 1143 C CA . GLN A 1 143 ? -13.853 43.692 13.839 1.00 36.97 143 GLN A CA 1
ATOM 1144 C C . GLN A 1 143 ? -13.252 45.095 13.695 1.00 36.97 143 GLN A C 1
ATOM 1146 O O . GLN A 1 143 ? -12.237 45.430 14.303 1.00 36.97 143 GLN A O 1
ATOM 1151 N N . ALA A 1 144 ? -13.877 45.909 12.846 1.00 47.38 144 ALA A N 1
ATOM 1152 C CA . ALA A 1 144 ? -13.690 47.350 12.852 1.00 47.38 144 ALA A CA 1
ATOM 1153 C C . ALA A 1 144 ? -14.289 47.907 14.153 1.00 47.38 144 ALA A C 1
ATOM 1155 O O . ALA A 1 144 ? -15.507 47.936 14.314 1.00 47.38 144 ALA A O 1
ATOM 1156 N N . THR A 1 145 ? -13.443 48.337 15.088 1.00 42.03 145 THR A N 1
ATOM 1157 C CA . THR A 1 145 ? -13.891 49.120 16.246 1.00 42.03 145 THR A CA 1
ATOM 1158 C C . THR A 1 145 ? -13.742 50.599 15.912 1.00 42.03 145 THR A C 1
ATOM 1160 O O . THR A 1 145 ? -12.649 51.159 15.952 1.00 42.03 145 THR A O 1
ATOM 1163 N N . GLN A 1 146 ? -14.867 51.207 15.541 1.00 42.28 146 GLN A N 1
ATOM 1164 C CA . GLN A 1 146 ? -15.088 52.649 15.499 1.00 42.28 146 GLN A CA 1
ATOM 1165 C C . GLN A 1 146 ? -15.203 53.169 16.939 1.00 42.28 146 GLN A C 1
ATOM 1167 O O . GLN A 1 146 ? -16.038 52.690 17.705 1.00 42.28 146 GLN A O 1
ATOM 1172 N N . THR A 1 147 ? -14.382 54.147 17.313 1.00 40.12 147 THR A N 1
ATOM 1173 C CA . THR A 1 147 ? -14.500 54.852 18.595 1.00 40.12 147 THR A CA 1
ATOM 1174 C C . THR A 1 147 ? -15.394 56.077 18.404 1.00 40.12 147 THR A C 1
ATOM 1176 O O . THR A 1 147 ? -14.919 57.132 17.992 1.00 40.12 147 THR A O 1
ATOM 1179 N N . ASP A 1 148 ? -16.688 55.946 18.699 1.00 40.41 148 ASP A N 1
ATOM 1180 C CA . ASP A 1 148 ? -17.595 57.087 18.869 1.00 40.41 148 ASP A CA 1
ATOM 1181 C C . ASP A 1 148 ? -17.463 57.619 20.305 1.00 40.41 148 ASP A C 1
ATOM 1183 O O . ASP A 1 148 ? -17.895 56.984 21.268 1.00 40.41 148 ASP A O 1
ATOM 1187 N N . GLN A 1 149 ? -16.854 58.796 20.471 1.00 45.50 149 GLN A N 1
ATOM 1188 C CA . GLN A 1 149 ? -16.931 59.553 21.722 1.00 45.50 149 GLN A CA 1
ATOM 1189 C C . GLN A 1 149 ? -18.149 60.480 21.671 1.00 45.50 149 GLN A C 1
ATOM 1191 O O . GLN A 1 149 ? -18.103 61.583 21.127 1.00 45.50 149 GLN A O 1
ATOM 1196 N N . SER A 1 150 ? -19.252 60.015 22.260 1.00 48.91 150 SER A N 1
ATOM 1197 C CA . SER A 1 150 ? -20.448 60.821 22.492 1.00 48.91 150 SER A CA 1
ATOM 1198 C C . SER A 1 150 ? -20.236 61.786 23.664 1.00 48.91 150 SER A C 1
ATOM 1200 O O . SER A 1 150 ? -19.988 61.383 24.800 1.00 48.91 150 SER A O 1
ATOM 1202 N N . ASN A 1 151 ? -20.384 63.075 23.364 1.00 48.62 151 ASN A N 1
ATOM 1203 C CA . ASN A 1 151 ? -20.474 64.194 24.298 1.00 48.62 151 ASN A CA 1
ATOM 1204 C C . ASN A 1 151 ? -21.602 64.001 25.326 1.00 48.62 151 ASN A C 1
ATOM 1206 O O . ASN A 1 151 ? -22.750 63.774 24.943 1.00 48.62 151 ASN A O 1
ATOM 1210 N N . THR A 1 152 ? -21.321 64.254 26.609 1.00 55.97 152 THR A N 1
ATOM 1211 C CA . THR A 1 152 ? -22.371 64.608 27.579 1.00 55.97 152 THR A CA 1
ATOM 1212 C C . THR A 1 152 ? -21.916 65.742 28.498 1.00 55.97 152 THR A C 1
ATOM 1214 O O . THR A 1 152 ? -20.765 65.809 28.916 1.00 55.97 152 THR A O 1
ATOM 1217 N N . LYS A 1 153 ? -22.846 66.675 28.717 1.00 55.12 153 LYS A N 1
ATOM 1218 C CA . LYS A 1 153 ? -22.693 68.044 29.226 1.00 55.12 153 LYS A CA 1
ATOM 1219 C C . LYS A 1 153 ? -22.536 68.150 30.752 1.00 55.12 153 LYS A C 1
ATOM 1221 O O . LYS A 1 153 ? -23.166 67.408 31.492 1.00 55.12 153 LYS A O 1
ATOM 1226 N N . CYS A 1 154 ? -21.770 69.177 31.135 1.00 46.66 154 CYS A N 1
ATOM 1227 C CA . CYS A 1 154 ? -21.857 70.108 32.273 1.00 46.66 154 CYS A CA 1
ATOM 1228 C C . CYS A 1 154 ? -22.705 69.754 33.509 1.00 46.66 154 CYS A C 1
ATOM 1230 O O . CYS A 1 154 ? -23.917 69.629 33.386 1.00 46.66 154 CYS A O 1
ATOM 1232 N N . PHE A 1 155 ? -22.104 69.903 34.699 1.00 49.53 155 PHE A N 1
ATOM 1233 C CA . PHE A 1 155 ? -22.747 70.572 35.839 1.00 49.53 155 PHE A CA 1
ATOM 1234 C C . PHE A 1 155 ? -21.757 71.467 36.604 1.00 49.53 155 PHE A C 1
ATOM 1236 O O . PHE A 1 155 ? -20.580 71.148 36.748 1.00 49.53 155 PHE A O 1
ATOM 1243 N N . VAL A 1 156 ? -22.295 72.614 37.014 1.00 41.41 156 VAL A N 1
ATOM 1244 C CA . VAL A 1 156 ? -21.726 73.732 37.779 1.00 41.41 156 VAL A CA 1
ATOM 1245 C C . VAL A 1 156 ? -21.828 73.433 39.275 1.00 41.41 156 VAL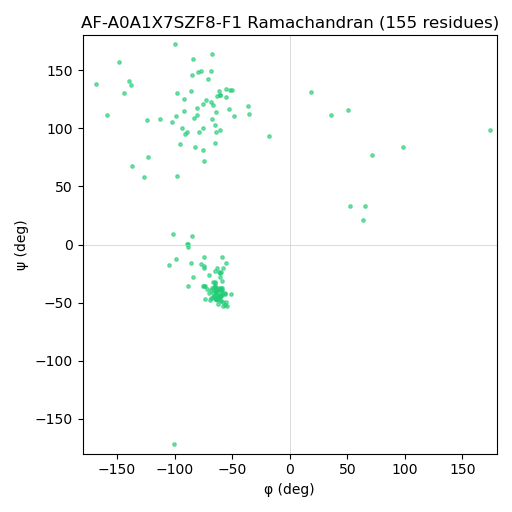 A C 1
ATOM 1247 O O . VAL A 1 156 ? -22.844 72.869 39.679 1.00 41.41 156 VAL A O 1
ATOM 1250 N N . LEU A 1 157 ? -20.844 73.877 40.065 1.00 43.84 157 LEU A N 1
ATOM 1251 C CA . LEU A 1 157 ? -21.006 74.588 41.346 1.00 43.84 157 LEU A CA 1
ATOM 1252 C C . LEU A 1 157 ? -19.708 75.332 41.680 1.00 43.84 157 LEU A C 1
ATOM 1254 O O . LEU A 1 157 ? -18.635 74.700 41.576 1.00 43.84 157 LEU A O 1
#

Foldseek 3Di:
DDDDDDDDDDDDDDDDDDDPPPDPDDDDPPPDDVVQPDQDLQLLLQLLVLDDPVLLVVCQVVQPDPVCQLVVLLVVCVVVVHDSSVSSSSSVVSSCVVPVPQGLVNVLVVCVVSVSPSSSVSSPDDPVVVVVVVVVVVPDDPPDDDDDDDDDDDDDD